Protein AF-A0A830H0S5-F1 (afdb_monomer)

pLDDT: mean 90.11, std 9.15, range [56.78, 97.88]

Secondary structure (DSSP, 8-state):
-EE--HHHHHHHHHHH-TTPPPSEEEEEEETTTEEEEEEEEEETTEEEEEEEESS-EEEEEESSHHHHHHHHHHHHHHH-

Solvent-accessible surface area (backbone atoms only — not comparable to full-atom values): 4510 Å² total; per-residue (Å²): 106,81,41,57,51,66,72,58,45,50,58,50,46,66,69,64,37,92,85,58,76,56,83,47,73,45,66,50,80,49,97,85,77,38,51,26,39,19,35,31,39,73,59,91,87,33,29,37,28,44,33,37,48,91,88,50,53,33,33,31,64,24,82,40,70,67,55,33,51,52,52,30,53,51,52,40,57,72,71,99

Foldseek 3Di:
DKFFPPVVLVVVCVQQDVPDAAPDKDWDDDPVQQTKIWGWGDRPQWIKIWIDTPPTIMIDIGNDPVVSVVVRVVRSVVRD

Mean predicted aligned error: 3.94 Å

Radius of gyration: 11.94 Å; Cα contacts (8 Å, |Δi|>4): 146; chains: 1; bounding box: 31×22×27 Å

Nearest PDB structures (foldseek):
  2flj-assembly1_A  TM=6.512E-01  e=9.096E-01  Locusta migratoria
  1ftp-assembly1_B  TM=6.512E-01  e=8.582E-01  Schistocerca gregaria
  6y2p-assembly1_B  TM=2.965E-01  e=1.626E+00  Escherichia coli K-12
  6y2s-assembly1_B  TM=2.951E-01  e=3.265E+00  Escherichia coli K-12
  6y2p-assembly1_A  TM=2.873E-01  e=9.846E+00  Escherichia coli K-12

Sequence (80 aa):
MVRCELEYVNAVRSKIGFDVPPIEEEGTMDEENCFAYAGIYLLGDIYVVYMKDEERVCIEEASTIDEAREVAKRFVKSIC

Organism: NCBI:txid62609

Structure (mmCIF, N/CA/C/O backbone):
data_AF-A0A830H0S5-F1
#
_entry.id   AF-A0A830H0S5-F1
#
loop_
_atom_site.group_PDB
_atom_site.id
_atom_site.type_symbol
_atom_site.label_atom_id
_atom_site.label_alt_id
_atom_site.label_comp_id
_atom_site.label_asym_id
_atom_site.label_entity_id
_atom_site.label_seq_id
_atom_site.pdbx_PDB_ins_code
_atom_site.Cartn_x
_atom_site.Cartn_y
_atom_site.Cartn_z
_atom_site.occupancy
_atom_site.B_iso_or_equiv
_atom_site.auth_seq_id
_atom_site.auth_comp_id
_atom_site.auth_asym_id
_atom_site.auth_atom_id
_atom_site.pdbx_PDB_model_num
ATOM 1 N N . MET A 1 1 ? 1.152 -9.907 6.207 1.00 83.31 1 MET A N 1
ATOM 2 C CA . MET A 1 1 ? 1.436 -11.012 5.257 1.00 83.31 1 MET A CA 1
ATOM 3 C C . MET A 1 1 ? 1.218 -10.466 3.862 1.00 83.31 1 MET A C 1
ATOM 5 O O . MET A 1 1 ? 0.111 -10.027 3.570 1.00 83.31 1 MET A O 1
ATOM 9 N N . VAL A 1 2 ? 2.260 -10.481 3.031 1.00 91.88 2 VAL A N 1
ATOM 10 C CA . VAL A 1 2 ? 2.199 -9.987 1.649 1.00 91.88 2 VAL A CA 1
ATOM 11 C C . VAL A 1 2 ? 1.460 -10.985 0.762 1.00 91.88 2 VAL A C 1
ATOM 13 O O . VAL A 1 2 ? 1.741 -12.183 0.805 1.00 91.88 2 VAL A O 1
ATOM 16 N N . ARG A 1 3 ? 0.539 -10.483 -0.061 1.00 95.81 3 ARG A N 1
ATOM 17 C CA . ARG A 1 3 ? -0.256 -11.259 -1.015 1.00 95.81 3 ARG A CA 1
ATOM 18 C C . ARG A 1 3 ? -0.224 -10.617 -2.392 1.00 95.81 3 ARG A C 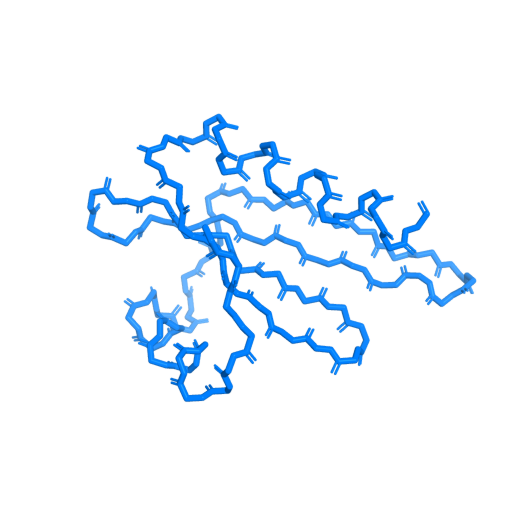1
ATOM 20 O O . ARG A 1 3 ? -0.613 -9.464 -2.541 1.00 95.81 3 ARG A O 1
ATOM 27 N N . CYS A 1 4 ? 0.215 -11.367 -3.395 1.00 95.88 4 CYS A N 1
ATOM 28 C CA . CYS A 1 4 ? 0.374 -10.878 -4.770 1.00 95.88 4 CYS A CA 1
ATOM 29 C C . CYS A 1 4 ? -0.556 -11.587 -5.764 1.00 95.88 4 CYS A C 1
ATOM 31 O O . CYS A 1 4 ? -0.413 -11.422 -6.973 1.00 95.88 4 CYS A O 1
ATOM 33 N N . GLU A 1 5 ? -1.491 -12.418 -5.287 1.00 95.81 5 GLU A N 1
ATOM 34 C CA . GLU A 1 5 ? -2.414 -13.106 -6.185 1.00 95.81 5 GLU A CA 1
ATOM 35 C C . GLU A 1 5 ? -3.358 -12.096 -6.846 1.00 95.81 5 GLU A C 1
ATOM 37 O O . GLU A 1 5 ? -4.032 -11.322 -6.163 1.00 95.81 5 GLU A O 1
ATOM 42 N N . LEU A 1 6 ? -3.443 -12.125 -8.178 1.00 90.69 6 LEU A N 1
ATOM 43 C CA . LEU A 1 6 ? -4.200 -11.142 -8.957 1.00 90.69 6 LEU A CA 1
ATOM 44 C C . LEU A 1 6 ? -5.672 -11.041 -8.518 1.00 90.69 6 LEU A C 1
ATOM 46 O O . LEU A 1 6 ? -6.208 -9.940 -8.405 1.00 90.69 6 LEU A O 1
ATOM 50 N N . GLU A 1 7 ? -6.317 -12.177 -8.235 1.00 94.19 7 GLU A N 1
ATOM 51 C CA . GLU A 1 7 ? -7.700 -12.219 -7.741 1.00 94.19 7 GLU A CA 1
ATOM 52 C C . GLU A 1 7 ? -7.853 -11.481 -6.407 1.00 94.19 7 GLU A C 1
ATOM 54 O O . GLU A 1 7 ? -8.797 -10.711 -6.225 1.00 94.19 7 GLU A O 1
ATOM 59 N N . TYR A 1 8 ? -6.896 -11.665 -5.494 1.00 93.88 8 TYR A N 1
ATOM 60 C CA . TYR A 1 8 ? -6.903 -11.006 -4.194 1.00 93.88 8 TYR A CA 1
ATOM 61 C C . TYR A 1 8 ? -6.668 -9.502 -4.323 1.00 93.88 8 TYR A C 1
ATOM 63 O O . TYR A 1 8 ? -7.442 -8.703 -3.795 1.00 93.88 8 TYR A O 1
ATOM 71 N N . VAL A 1 9 ? -5.637 -9.114 -5.076 1.00 93.31 9 VAL A N 1
ATOM 72 C CA . VAL A 1 9 ? -5.298 -7.708 -5.322 1.00 93.31 9 VAL A CA 1
ATOM 73 C C . VAL A 1 9 ? -6.489 -6.968 -5.927 1.00 93.31 9 VAL A C 1
ATOM 75 O O . VAL A 1 9 ? -6.858 -5.895 -5.449 1.00 93.31 9 VAL A O 1
ATOM 78 N N . ASN A 1 10 ? -7.141 -7.555 -6.933 1.00 92.56 10 ASN A N 1
ATOM 79 C CA . ASN A 1 10 ? -8.307 -6.952 -7.573 1.00 92.56 10 ASN A CA 1
ATOM 80 C C . ASN A 1 10 ? -9.502 -6.840 -6.619 1.00 92.56 10 ASN A C 1
ATOM 82 O O . ASN A 1 10 ? -10.158 -5.799 -6.599 1.00 92.56 10 ASN A O 1
ATOM 86 N N . ALA A 1 11 ? -9.755 -7.864 -5.797 1.00 93.12 11 ALA A N 1
ATOM 87 C CA . ALA A 1 11 ? -10.835 -7.844 -4.812 1.00 93.12 11 ALA A CA 1
ATOM 88 C C . ALA A 1 11 ? -10.638 -6.770 -3.732 1.00 93.12 11 ALA A C 1
ATOM 90 O O . ALA A 1 11 ? -11.610 -6.204 -3.233 1.00 93.12 11 ALA A O 1
ATOM 91 N N . VAL A 1 12 ? -9.395 -6.481 -3.345 1.00 92.62 12 VAL A N 1
ATOM 92 C CA . VAL A 1 12 ? -9.103 -5.410 -2.386 1.00 92.62 12 VAL A CA 1
ATOM 93 C C . VAL A 1 12 ? -9.158 -4.041 -3.068 1.00 92.62 12 VAL A C 1
ATOM 95 O O . VAL A 1 12 ? -9.820 -3.143 -2.550 1.00 92.62 12 VAL A O 1
ATOM 98 N N . ARG A 1 13 ? -8.572 -3.882 -4.264 1.00 88.38 13 ARG A N 1
ATOM 99 C CA . ARG A 1 13 ? -8.665 -2.632 -5.047 1.00 88.38 13 ARG A CA 1
ATOM 100 C C . ARG A 1 13 ? -10.110 -2.211 -5.304 1.00 88.38 13 ARG A C 1
ATOM 102 O O . ARG A 1 13 ? -10.425 -1.031 -5.185 1.00 88.38 13 ARG A O 1
ATOM 109 N N . SER A 1 14 ? -11.004 -3.157 -5.605 1.00 91.12 14 SER A N 1
ATOM 110 C CA . SER A 1 14 ? -12.423 -2.848 -5.814 1.00 91.12 14 SER A CA 1
ATOM 111 C C . SER A 1 14 ? -13.124 -2.353 -4.547 1.00 91.12 14 SER A C 1
ATOM 113 O O . SER A 1 14 ? -14.114 -1.639 -4.652 1.00 91.12 14 SER A O 1
ATOM 115 N N . LYS A 1 15 ? -12.636 -2.736 -3.359 1.00 92.25 15 LYS A N 1
ATOM 116 C CA . LYS A 1 15 ? -13.179 -2.276 -2.073 1.00 92.25 15 LYS A CA 1
ATOM 117 C C . LYS A 1 15 ? -12.637 -0.909 -1.664 1.00 92.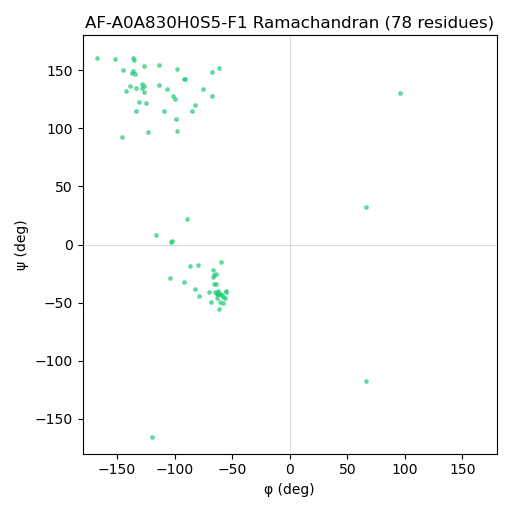25 15 LYS A C 1
ATOM 119 O O . LYS A 1 15 ? -13.392 -0.119 -1.115 1.00 92.25 15 LYS A O 1
ATOM 124 N N . ILE A 1 16 ? -11.353 -0.651 -1.925 1.00 87.44 16 ILE A N 1
ATOM 125 C CA . ILE A 1 16 ? -10.726 0.660 -1.693 1.00 87.44 16 ILE A CA 1
ATOM 126 C C . ILE A 1 16 ? -11.396 1.727 -2.572 1.00 87.44 16 ILE A C 1
ATOM 128 O O . ILE A 1 16 ? -11.671 2.824 -2.101 1.00 87.44 16 ILE A O 1
ATOM 132 N N . GLY A 1 17 ? -11.712 1.377 -3.823 1.00 80.88 17 GLY A N 1
ATOM 133 C CA . GLY A 1 17 ? -12.290 2.284 -4.814 1.00 80.88 17 GLY A CA 1
ATOM 134 C C . GLY A 1 17 ? -11.213 2.881 -5.722 1.00 80.88 17 GLY A C 1
ATOM 135 O O . GLY A 1 17 ? -10.197 3.381 -5.252 1.00 80.88 17 GLY A O 1
ATOM 136 N N . PHE A 1 18 ? -11.427 2.812 -7.040 1.00 64.44 18 PHE A N 1
ATOM 137 C CA . PHE A 1 18 ? -10.426 3.179 -8.057 1.00 64.44 18 PHE A CA 1
ATOM 138 C C . PHE A 1 18 ? -10.027 4.660 -8.050 1.00 64.44 18 PHE A C 1
ATOM 140 O O . PHE A 1 18 ? -8.919 4.978 -8.472 1.00 64.44 18 PHE A O 1
ATOM 147 N N . ASP A 1 19 ? -10.907 5.532 -7.560 1.00 78.50 19 ASP A N 1
ATOM 148 C CA . ASP A 1 19 ? -10.716 6.987 -7.559 1.00 78.50 19 ASP A CA 1
ATOM 149 C C . ASP A 1 19 ? -10.291 7.534 -6.190 1.00 78.50 19 ASP A C 1
ATOM 151 O O . ASP A 1 19 ? -10.171 8.747 -6.011 1.00 78.50 19 ASP A O 1
ATOM 155 N N . VAL A 1 20 ? -10.094 6.658 -5.200 1.00 84.31 20 VAL A N 1
ATOM 156 C CA . VAL A 1 20 ? -9.686 7.079 -3.862 1.00 84.31 20 VAL A CA 1
ATOM 157 C C . VAL A 1 20 ? -8.171 7.286 -3.863 1.00 84.31 20 VAL A C 1
ATOM 159 O O . VAL A 1 20 ? -7.435 6.337 -4.145 1.00 84.31 20 VAL A O 1
ATOM 162 N N . PRO A 1 21 ? -7.673 8.499 -3.564 1.00 89.75 21 PRO A N 1
ATOM 163 C CA . PRO A 1 21 ? -6.244 8.708 -3.389 1.00 89.75 21 PRO A CA 1
ATOM 164 C C . PRO A 1 21 ? -5.756 7.975 -2.129 1.00 89.75 21 PRO A C 1
ATOM 166 O O . PRO A 1 21 ? -6.515 7.850 -1.160 1.00 89.75 21 PRO A O 1
ATOM 169 N N . PRO A 1 22 ? -4.506 7.486 -2.114 1.00 93.81 22 PRO A N 1
ATOM 170 C CA . PRO A 1 22 ? -3.924 6.925 -0.904 1.00 93.81 22 PRO A CA 1
ATOM 171 C C . PRO A 1 22 ? -3.845 7.991 0.195 1.00 93.81 22 PRO A C 1
ATOM 173 O O . PRO A 1 22 ? -3.719 9.186 -0.071 1.00 93.81 22 PRO A O 1
ATOM 176 N N . ILE A 1 23 ? -3.906 7.540 1.445 1.00 95.12 23 ILE A N 1
ATOM 177 C CA . ILE A 1 23 ? -3.683 8.377 2.630 1.00 95.12 23 ILE A CA 1
ATOM 178 C C . ILE A 1 23 ? -2.252 8.908 2.607 1.00 95.12 23 ILE A C 1
ATOM 180 O O . ILE A 1 23 ? -2.018 10.091 2.837 1.00 95.12 23 ILE A O 1
ATOM 184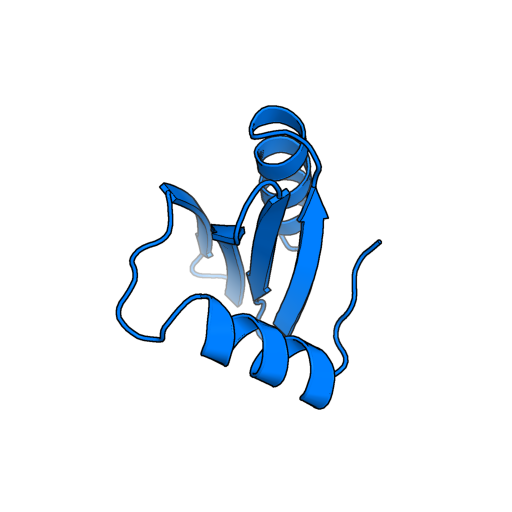 N N . GLU A 1 24 ? -1.314 8.010 2.315 1.00 95.12 24 GLU A N 1
ATOM 185 C CA . GLU A 1 24 ? 0.110 8.274 2.167 1.00 95.12 24 GLU A CA 1
ATOM 186 C C . GLU A 1 24 ? 0.672 7.367 1.080 1.00 95.12 24 GLU A C 1
ATOM 188 O O . GLU A 1 24 ? 0.195 6.248 0.886 1.00 95.12 24 GLU A O 1
ATOM 193 N N . GLU A 1 25 ? 1.705 7.835 0.396 1.00 93.50 25 GLU A N 1
ATOM 194 C CA . GLU A 1 25 ? 2.414 7.050 -0.601 1.00 93.50 25 GLU A CA 1
ATOM 195 C C . GLU A 1 25 ? 3.924 7.224 -0.465 1.00 93.50 25 GLU A C 1
ATOM 197 O O . GLU A 1 25 ? 4.419 8.276 -0.068 1.00 93.50 25 GLU A O 1
ATOM 202 N N . GLU A 1 26 ? 4.641 6.159 -0.792 1.00 90.69 26 GLU A N 1
ATOM 203 C CA . GLU A 1 26 ? 6.091 6.109 -0.905 1.00 90.69 26 GLU A CA 1
ATOM 204 C C . GLU A 1 26 ? 6.410 5.541 -2.283 1.00 90.69 26 GLU A C 1
ATOM 206 O O . GLU A 1 26 ? 5.796 4.568 -2.727 1.00 90.69 26 GLU A O 1
ATOM 211 N N . GLY A 1 27 ? 7.374 6.122 -2.980 1.00 87.69 27 GLY A N 1
ATOM 212 C CA . GLY A 1 27 ? 7.747 5.618 -4.287 1.00 87.69 27 GLY A CA 1
ATOM 213 C C . GLY A 1 27 ? 9.043 6.208 -4.792 1.00 87.69 27 GLY A C 1
ATOM 214 O O . GLY A 1 27 ? 9.495 7.253 -4.329 1.00 87.69 27 GLY A O 1
ATOM 215 N N . THR A 1 28 ? 9.630 5.513 -5.752 1.00 83.12 28 THR A N 1
ATOM 216 C CA . THR A 1 28 ? 10.810 5.967 -6.476 1.00 83.12 28 THR A CA 1
ATOM 217 C C . THR A 1 28 ? 10.642 5.707 -7.966 1.00 83.12 28 THR A C 1
ATOM 219 O O . THR A 1 28 ? 9.940 4.780 -8.386 1.00 83.12 28 THR A O 1
ATOM 222 N N . MET A 1 29 ? 11.256 6.582 -8.751 1.00 73.62 29 MET A N 1
ATOM 223 C CA . MET A 1 29 ? 11.348 6.492 -10.198 1.00 73.62 29 MET A CA 1
ATOM 224 C C . MET A 1 29 ? 12.703 7.074 -10.590 1.00 73.62 29 MET A C 1
ATOM 226 O O . MET A 1 29 ? 12.828 8.286 -10.760 1.00 73.62 29 MET A O 1
ATOM 230 N N . ASP A 1 30 ? 13.709 6.209 -10.689 1.00 67.94 30 ASP A N 1
ATOM 231 C CA . ASP A 1 30 ? 15.052 6.597 -11.123 1.00 67.94 30 ASP A CA 1
ATOM 232 C C . ASP A 1 30 ? 15.275 6.288 -12.610 1.00 67.94 30 ASP A C 1
ATOM 234 O O . ASP A 1 30 ? 14.707 5.342 -13.163 1.00 67.94 30 ASP A O 1
ATOM 238 N N . GLU A 1 31 ? 16.143 7.078 -13.254 1.00 56.78 31 GLU A N 1
ATOM 239 C CA . GLU A 1 31 ? 16.514 6.944 -14.675 1.00 56.78 31 GLU A CA 1
ATOM 240 C C . GLU A 1 31 ? 17.143 5.573 -15.016 1.00 56.78 31 GLU A C 1
ATOM 242 O O . GLU A 1 31 ? 17.192 5.196 -16.186 1.00 56.78 31 GLU A O 1
ATOM 247 N N . GLU A 1 32 ? 17.571 4.797 -14.011 1.00 60.00 32 GLU A N 1
ATOM 248 C CA . GLU A 1 32 ? 18.151 3.450 -14.151 1.00 60.00 32 GLU A CA 1
ATOM 249 C C . GLU A 1 32 ? 17.116 2.294 -14.122 1.00 60.00 32 GLU A C 1
ATOM 251 O O . GLU A 1 32 ? 17.488 1.150 -13.875 1.00 60.00 32 GLU A O 1
ATOM 256 N N . ASN A 1 33 ? 15.833 2.554 -14.419 1.00 61.53 33 ASN A N 1
ATOM 257 C CA . ASN A 1 33 ? 14.718 1.577 -14.407 1.00 61.53 33 ASN A CA 1
ATOM 258 C C . ASN A 1 33 ? 14.354 1.015 -13.020 1.00 61.53 33 ASN A C 1
ATOM 260 O O . ASN A 1 33 ? 13.906 -0.124 -12.906 1.00 61.53 33 ASN A O 1
ATOM 264 N N . CYS A 1 34 ? 14.501 1.799 -11.951 1.00 76.56 34 CYS A N 1
ATOM 265 C CA . CYS A 1 34 ? 13.994 1.385 -10.646 1.00 76.56 34 CYS A CA 1
ATOM 266 C C . CYS A 1 34 ? 12.628 2.018 -10.368 1.00 76.56 34 CYS A C 1
ATOM 268 O O . CYS A 1 34 ? 12.539 3.179 -9.966 1.00 76.56 34 CYS A O 1
ATOM 270 N N . PHE A 1 35 ? 11.556 1.260 -10.623 1.00 87.75 35 PHE A N 1
ATOM 271 C CA . PHE A 1 35 ? 10.185 1.672 -10.326 1.00 87.75 35 PHE A CA 1
ATOM 272 C C . PHE A 1 35 ? 9.618 0.858 -9.164 1.00 87.75 35 PHE A C 1
ATOM 274 O O . PHE A 1 35 ? 9.373 -0.344 -9.281 1.00 87.75 35 PHE A O 1
ATOM 281 N N . ALA A 1 36 ? 9.339 1.543 -8.057 1.00 92.44 36 ALA A N 1
ATOM 282 C CA . ALA A 1 36 ? 8.586 0.987 -6.944 1.00 92.44 36 ALA A CA 1
ATOM 283 C C . ALA A 1 36 ? 7.601 2.023 -6.412 1.00 92.44 36 ALA A C 1
ATOM 285 O O . ALA A 1 36 ? 7.942 3.188 -6.219 1.00 92.44 36 ALA A O 1
ATOM 286 N N . TYR A 1 37 ? 6.380 1.580 -6.14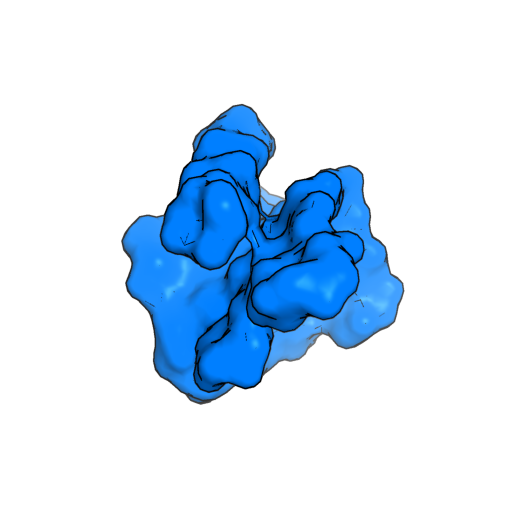8 1.00 94.25 37 TYR A N 1
ATOM 287 C CA . TYR A 1 37 ? 5.298 2.382 -5.600 1.00 94.25 37 TYR A CA 1
ATOM 288 C C . TYR A 1 37 ? 4.609 1.627 -4.468 1.00 94.25 37 TYR A C 1
ATOM 290 O O . TYR A 1 37 ? 4.271 0.454 -4.622 1.00 94.25 37 TYR A O 1
ATOM 298 N N . ALA A 1 38 ? 4.347 2.302 -3.358 1.00 95.44 38 ALA A N 1
ATOM 299 C CA . ALA A 1 38 ? 3.554 1.801 -2.251 1.00 95.44 38 ALA A CA 1
ATOM 300 C C . ALA A 1 38 ? 2.548 2.867 -1.797 1.00 95.44 38 ALA A C 1
ATOM 302 O O . ALA A 1 38 ? 2.939 3.905 -1.277 1.00 95.44 38 ALA A O 1
ATOM 303 N N . GLY A 1 39 ? 1.253 2.598 -1.963 1.00 95.88 39 GLY A N 1
ATOM 304 C CA . GLY A 1 39 ? 0.157 3.448 -1.494 1.00 95.88 39 GLY A CA 1
ATOM 305 C C . GLY A 1 39 ? -0.539 2.842 -0.277 1.00 95.88 39 GLY A C 1
ATOM 306 O O . GLY A 1 39 ? -0.854 1.651 -0.269 1.00 95.88 39 GLY A O 1
ATOM 307 N N . ILE A 1 40 ? -0.796 3.649 0.747 1.00 97.12 40 ILE A N 1
ATOM 308 C CA . ILE A 1 40 ? -1.465 3.247 1.988 1.00 97.12 40 ILE A CA 1
ATOM 309 C C . ILE A 1 40 ? -2.927 3.690 1.942 1.00 97.12 40 ILE A C 1
ATOM 311 O O . ILE A 1 40 ? -3.230 4.862 1.737 1.00 97.12 40 ILE A O 1
ATOM 315 N N . TYR A 1 41 ? -3.840 2.760 2.197 1.00 96.06 41 TYR A N 1
ATOM 316 C CA . TYR A 1 41 ? -5.284 2.979 2.200 1.00 96.06 41 TYR A CA 1
ATOM 317 C C . TYR A 1 41 ? -5.895 2.495 3.512 1.00 96.06 41 TYR A C 1
ATOM 319 O O . TYR A 1 41 ? -5.366 1.583 4.142 1.00 96.06 41 TYR A O 1
ATOM 327 N N . LEU A 1 42 ? -7.027 3.073 3.911 1.00 94.00 42 LEU A N 1
ATOM 328 C CA . LEU A 1 42 ? -7.835 2.565 5.020 1.00 94.00 42 LEU A CA 1
ATOM 329 C C . LEU A 1 42 ? -9.008 1.768 4.449 1.00 94.00 42 LEU A C 1
ATOM 331 O O . LEU A 1 42 ? -9.773 2.281 3.632 1.00 94.00 42 LEU A O 1
ATOM 335 N N . LEU A 1 43 ? -9.153 0.519 4.883 1.00 92.38 43 LEU A N 1
ATOM 336 C CA . LEU A 1 43 ? -10.252 -0.357 4.500 1.00 92.38 43 LEU A CA 1
ATOM 337 C C . LEU A 1 43 ? -10.984 -0.827 5.758 1.00 92.38 43 LEU A C 1
ATOM 339 O O . LEU A 1 43 ? -10.581 -1.788 6.410 1.00 92.38 43 LEU A O 1
ATOM 343 N N . GLY A 1 44 ? -12.078 -0.144 6.097 1.00 91.12 44 GLY A N 1
ATOM 344 C CA . GLY A 1 44 ? -12.734 -0.345 7.388 1.00 91.12 44 GLY A CA 1
ATOM 345 C C . GLY A 1 44 ? -11.816 0.120 8.519 1.00 91.12 44 GLY A C 1
ATOM 346 O O . GLY A 1 44 ? -11.459 1.293 8.556 1.00 91.12 44 GLY A O 1
ATOM 347 N N . ASP A 1 45 ? -11.413 -0.804 9.392 1.00 92.69 45 ASP A N 1
ATOM 348 C CA . 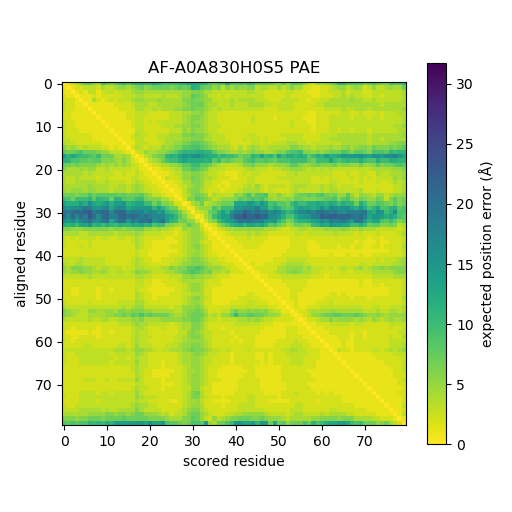ASP A 1 45 ? -10.561 -0.527 10.560 1.00 92.69 45 ASP A CA 1
ATOM 349 C C . ASP A 1 45 ? -9.090 -0.944 10.365 1.00 92.69 45 ASP A C 1
ATOM 351 O O . ASP A 1 45 ? -8.290 -0.828 11.291 1.00 92.69 45 ASP A O 1
ATOM 355 N N . ILE A 1 46 ? -8.724 -1.453 9.181 1.00 95.12 46 ILE A N 1
ATOM 356 C CA . ILE A 1 46 ? -7.353 -1.882 8.868 1.00 95.12 46 ILE A CA 1
ATOM 357 C C . ILE A 1 46 ? -6.718 -1.005 7.795 1.00 95.12 46 ILE A C 1
ATOM 359 O O . I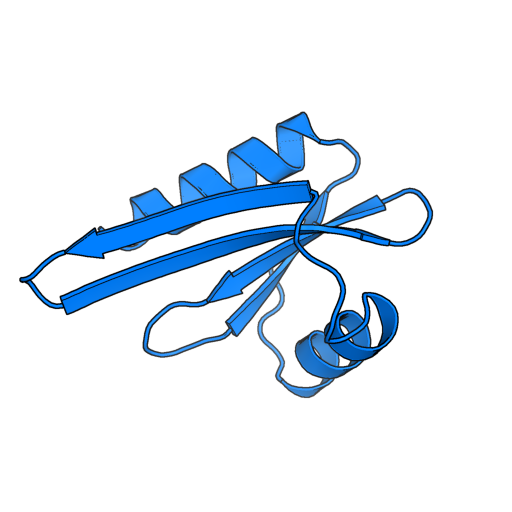LE A 1 46 ? -7.398 -0.445 6.931 1.00 95.12 46 ILE A O 1
ATOM 363 N N . TYR A 1 47 ? -5.391 -0.948 7.813 1.00 96.38 47 TYR A N 1
ATOM 364 C CA . TYR A 1 47 ? -4.607 -0.328 6.758 1.00 96.38 47 TYR A CA 1
ATOM 365 C C . TYR A 1 47 ? -4.213 -1.367 5.716 1.00 96.38 47 TYR A C 1
ATOM 367 O O . TYR A 1 47 ? -3.900 -2.515 6.027 1.00 96.38 47 TYR A O 1
ATOM 375 N N . VAL A 1 48 ? -4.215 -0.946 4.461 1.00 96.31 48 VAL A N 1
ATOM 376 C CA . VAL A 1 48 ? -3.849 -1.765 3.314 1.00 96.31 48 VAL A CA 1
ATOM 377 C C . VAL A 1 48 ? -2.750 -1.043 2.557 1.00 96.31 48 VAL A C 1
ATOM 379 O O . VAL A 1 48 ? -2.941 0.083 2.105 1.00 96.31 48 VAL A O 1
ATOM 382 N N . VAL A 1 49 ? -1.609 -1.702 2.397 1.00 97.31 49 VAL A N 1
ATOM 383 C CA . VAL A 1 49 ? -0.484 -1.212 1.607 1.00 97.31 49 VAL A CA 1
ATOM 384 C C . VAL A 1 49 ? -0.539 -1.871 0.241 1.00 97.31 49 VAL A C 1
ATOM 386 O O . VAL A 1 49 ? -0.281 -3.065 0.100 1.00 97.31 49 VAL A O 1
ATOM 389 N N . TYR A 1 50 ? -0.906 -1.090 -0.764 1.00 96.12 50 TYR A N 1
ATOM 390 C CA . TYR A 1 50 ? -0.864 -1.468 -2.167 1.00 96.12 50 TYR A CA 1
ATOM 391 C C . TYR A 1 50 ? 0.535 -1.211 -2.716 1.00 96.12 50 TYR A C 1
ATOM 393 O O . TYR A 1 50 ? 0.961 -0.066 -2.802 1.00 96.12 50 TYR A O 1
ATOM 401 N N . MET A 1 51 ? 1.236 -2.266 -3.103 1.00 95.56 51 MET A N 1
ATOM 402 C CA . MET A 1 51 ? 2.613 -2.223 -3.583 1.00 95.56 51 MET A CA 1
ATOM 403 C C . MET A 1 51 ? 2.662 -2.616 -5.054 1.00 95.56 51 MET A C 1
ATOM 405 O O . MET A 1 51 ? 2.004 -3.571 -5.468 1.00 95.56 51 MET A O 1
ATOM 409 N N . LYS A 1 52 ? 3.446 -1.899 -5.849 1.00 93.44 52 LYS A N 1
ATOM 410 C CA . LYS A 1 52 ? 3.627 -2.153 -7.275 1.00 93.44 52 LYS A CA 1
ATOM 411 C C . LYS A 1 52 ? 5.077 -1.893 -7.670 1.00 93.44 52 LYS A C 1
ATOM 413 O O . LYS A 1 52 ? 5.607 -0.833 -7.357 1.00 93.44 52 LYS A O 1
ATOM 418 N N . ASP A 1 53 ? 5.668 -2.833 -8.393 1.00 91.69 53 ASP A N 1
ATOM 419 C CA . ASP A 1 53 ? 6.927 -2.663 -9.124 1.00 91.69 53 ASP A CA 1
ATOM 420 C C . ASP A 1 53 ? 6.684 -2.902 -10.634 1.00 91.69 53 ASP A C 1
ATOM 422 O O . ASP A 1 53 ? 5.535 -2.864 -11.099 1.00 91.69 53 ASP A O 1
ATOM 426 N N . GLU A 1 54 ? 7.746 -3.080 -11.421 1.00 86.94 54 GLU A N 1
ATOM 427 C CA . GLU A 1 54 ? 7.648 -3.354 -12.863 1.00 86.94 54 GLU A CA 1
ATOM 428 C C . GLU A 1 54 ? 7.024 -4.720 -13.195 1.00 86.94 54 GLU A C 1
ATOM 430 O O . GLU A 1 54 ? 6.399 -4.879 -14.245 1.00 86.94 54 GLU A O 1
ATOM 435 N N . GLU A 1 55 ? 7.162 -5.705 -12.308 1.00 86.62 55 GLU A N 1
ATOM 436 C CA . GLU A 1 55 ? 6.816 -7.104 -12.568 1.00 86.62 55 GLU A CA 1
ATOM 437 C C . GLU A 1 55 ? 5.501 -7.525 -11.898 1.00 86.62 55 GLU A C 1
ATOM 439 O O . GLU A 1 55 ? 4.811 -8.432 -12.372 1.00 86.62 55 GLU A O 1
ATOM 444 N N . ARG A 1 56 ? 5.147 -6.903 -10.770 1.00 90.31 56 ARG A N 1
ATOM 445 C CA . ARG A 1 56 ? 4.114 -7.411 -9.863 1.00 90.31 56 ARG A CA 1
ATOM 446 C C . ARG A 1 56 ? 3.404 -6.318 -9.079 1.00 90.31 56 ARG A C 1
ATOM 448 O O . ARG A 1 56 ? 3.868 -5.198 -8.880 1.00 90.31 56 ARG A O 1
ATOM 455 N N . VAL A 1 57 ? 2.222 -6.704 -8.609 1.00 94.00 57 VAL A N 1
ATOM 456 C CA . VAL A 1 57 ? 1.383 -5.923 -7.707 1.00 94.00 57 VAL A CA 1
ATOM 457 C C . VAL A 1 57 ? 1.045 -6.798 -6.513 1.00 94.00 57 VAL A C 1
ATOM 459 O O . VAL A 1 57 ? 0.616 -7.940 -6.678 1.00 94.00 57 VAL A O 1
ATOM 462 N N . CYS A 1 58 ? 1.227 -6.264 -5.315 1.00 95.94 58 CYS A N 1
ATOM 463 C CA . CYS A 1 58 ? 1.011 -6.970 -4.067 1.00 95.94 58 CYS A CA 1
ATOM 464 C C . CYS A 1 58 ? 0.246 -6.094 -3.080 1.00 95.94 58 CYS A C 1
ATOM 466 O O . CYS A 1 58 ? 0.229 -4.871 -3.179 1.00 95.94 58 CYS A O 1
ATOM 468 N N . ILE A 1 59 ? -0.379 -6.736 -2.104 1.00 96.31 59 ILE A N 1
ATOM 469 C CA . ILE A 1 59 ? -1.055 -6.083 -0.997 1.00 96.31 59 ILE A CA 1
ATOM 470 C C . ILE A 1 59 ? -0.558 -6.674 0.312 1.00 96.31 59 ILE A C 1
ATOM 472 O O . ILE A 1 59 ? -0.419 -7.890 0.445 1.00 96.31 59 ILE A O 1
ATOM 476 N N . GLU A 1 60 ? -0.323 -5.816 1.293 1.00 96.81 60 GLU A N 1
ATOM 477 C CA . GLU A 1 60 ? -0.104 -6.222 2.674 1.00 96.81 60 GLU A CA 1
ATOM 478 C C . GLU A 1 60 ? -1.037 -5.444 3.602 1.00 96.81 60 GLU A C 1
ATOM 480 O O . GLU A 1 60 ? -1.223 -4.241 3.456 1.00 96.81 60 GLU A O 1
ATOM 485 N N . GLU A 1 61 ? -1.656 -6.154 4.540 1.00 96.00 61 GLU A N 1
ATOM 486 C CA . GLU A 1 61 ? -2.515 -5.567 5.565 1.00 96.00 61 GLU A CA 1
ATOM 487 C C . GLU A 1 61 ? -1.693 -5.222 6.808 1.00 96.00 61 GLU A C 1
ATOM 489 O O . GLU A 1 61 ? -0.796 -5.976 7.199 1.00 96.00 61 GLU A O 1
ATOM 494 N N . ALA A 1 62 ? -2.033 -4.102 7.435 1.00 96.38 62 ALA A N 1
ATOM 495 C CA . ALA A 1 62 ? -1.412 -3.586 8.644 1.00 96.38 62 ALA A CA 1
ATOM 496 C C . ALA A 1 62 ? -2.492 -3.128 9.634 1.00 96.38 62 ALA A C 1
ATOM 498 O O . ALA A 1 62 ? -3.553 -2.636 9.240 1.00 96.38 62 ALA A O 1
ATOM 499 N N . SER A 1 63 ? -2.226 -3.284 10.931 1.00 95.25 63 SER A N 1
ATOM 500 C CA . SER A 1 63 ? -3.195 -2.923 11.977 1.00 95.25 63 SER A CA 1
ATOM 501 C C . SER A 1 63 ? -3.088 -1.451 12.375 1.00 95.25 63 SER A C 1
ATOM 503 O O . SER A 1 63 ? -4.011 -0.900 12.968 1.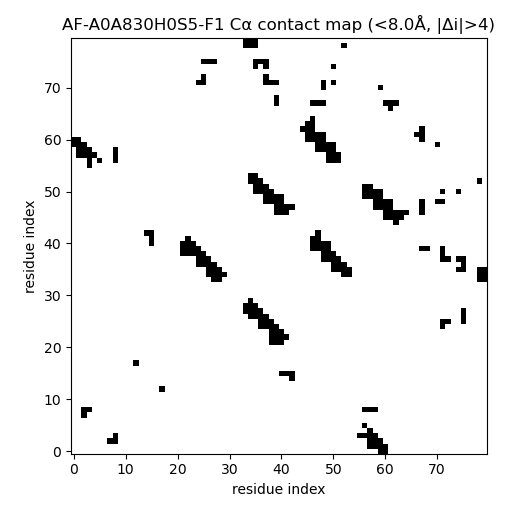00 95.25 63 SER A O 1
ATOM 505 N N . THR A 1 64 ? -1.966 -0.802 12.054 1.00 96.75 64 THR A N 1
ATOM 506 C CA . THR A 1 64 ? -1.718 0.615 12.345 1.00 96.75 64 THR A CA 1
ATOM 507 C C . THR A 1 64 ? -1.100 1.335 11.149 1.00 96.75 64 THR A C 1
ATOM 509 O O . THR A 1 64 ? -0.512 0.713 10.262 1.00 96.75 64 THR A O 1
ATOM 512 N N .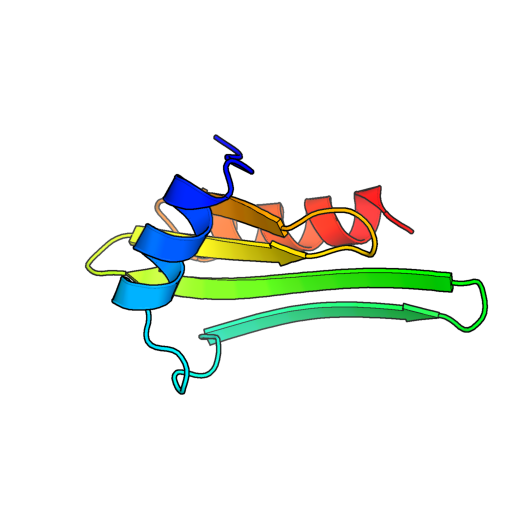 ILE A 1 65 ? -1.202 2.667 11.141 1.00 96.81 65 ILE A N 1
ATOM 513 C CA . ILE A 1 65 ? -0.590 3.491 10.092 1.00 96.81 65 ILE A CA 1
ATOM 514 C C . ILE A 1 65 ? 0.941 3.417 10.120 1.00 96.81 65 ILE A C 1
ATOM 516 O O . ILE A 1 65 ? 1.573 3.442 9.069 1.00 96.81 65 ILE A O 1
ATOM 520 N N . ASP A 1 66 ? 1.547 3.286 11.300 1.00 97.62 66 ASP A N 1
ATOM 521 C CA . ASP A 1 66 ? 3.003 3.210 11.425 1.00 97.62 66 ASP A CA 1
ATOM 522 C C . ASP A 1 66 ? 3.543 1.886 10.872 1.00 97.62 66 ASP A C 1
ATOM 524 O O . ASP A 1 66 ? 4.503 1.901 10.104 1.00 97.62 66 ASP A O 1
ATOM 528 N N . GLU A 1 67 ? 2.863 0.763 11.131 1.00 97.31 67 GLU A N 1
ATOM 529 C CA . GLU A 1 67 ? 3.167 -0.518 10.476 1.00 97.31 67 GLU A CA 1
ATOM 530 C C . GLU A 1 67 ? 3.032 -0.418 8.950 1.00 97.31 67 GLU A C 1
ATOM 532 O O . GLU A 1 67 ? 3.897 -0.891 8.212 1.00 97.31 67 GLU A O 1
ATOM 537 N N . ALA A 1 68 ? 1.970 0.230 8.459 1.00 97.31 68 ALA A N 1
ATOM 538 C CA . ALA A 1 68 ? 1.754 0.421 7.027 1.00 97.31 68 ALA A CA 1
ATOM 539 C C . ALA A 1 68 ? 2.891 1.231 6.377 1.00 97.31 68 ALA A C 1
ATOM 541 O O . ALA A 1 68 ? 3.391 0.864 5.311 1.00 97.31 68 ALA A O 1
ATOM 542 N N . ARG A 1 69 ? 3.353 2.296 7.046 1.00 97.88 69 ARG A N 1
ATOM 543 C CA . ARG A 1 69 ? 4.508 3.103 6.620 1.00 97.88 69 ARG A CA 1
ATOM 544 C C . ARG A 1 69 ? 5.796 2.289 6.600 1.00 97.88 69 ARG A C 1
ATOM 546 O O . ARG A 1 69 ? 6.585 2.423 5.665 1.00 97.88 69 ARG A O 1
ATOM 553 N N . GLU A 1 70 ? 6.033 1.454 7.610 1.00 96.94 70 GLU A N 1
ATOM 554 C CA . GLU A 1 70 ? 7.206 0.574 7.639 1.00 96.94 70 GLU A CA 1
ATOM 555 C C . GLU A 1 70 ? 7.193 -0.429 6.482 1.00 96.94 70 GLU A C 1
ATOM 557 O O . GLU A 1 70 ? 8.220 -0.613 5.822 1.00 96.94 70 GLU A O 1
ATOM 562 N N . VAL A 1 71 ? 6.035 -1.025 6.184 1.00 96.50 71 VAL A N 1
ATOM 563 C CA . VAL A 1 71 ? 5.860 -1.928 5.037 1.00 96.50 71 VAL A CA 1
ATOM 564 C C . VAL A 1 71 ? 6.146 -1.203 3.721 1.00 96.50 71 VAL A C 1
ATOM 566 O O . VAL A 1 71 ? 6.956 -1.694 2.933 1.00 96.50 71 VAL A O 1
ATOM 569 N N . ALA A 1 72 ? 5.551 -0.025 3.507 1.00 95.50 72 ALA A N 1
ATOM 570 C CA . ALA A 1 72 ? 5.746 0.774 2.297 1.00 95.50 72 ALA A CA 1
ATOM 571 C C . ALA A 1 72 ? 7.228 1.129 2.078 1.00 95.50 72 ALA A C 1
ATOM 573 O O . ALA A 1 72 ? 7.793 0.844 1.020 1.00 95.50 72 ALA A O 1
ATOM 574 N N . LYS A 1 73 ? 7.898 1.653 3.113 1.00 94.88 73 LYS A N 1
ATOM 575 C CA . LYS A 1 73 ? 9.327 2.006 3.056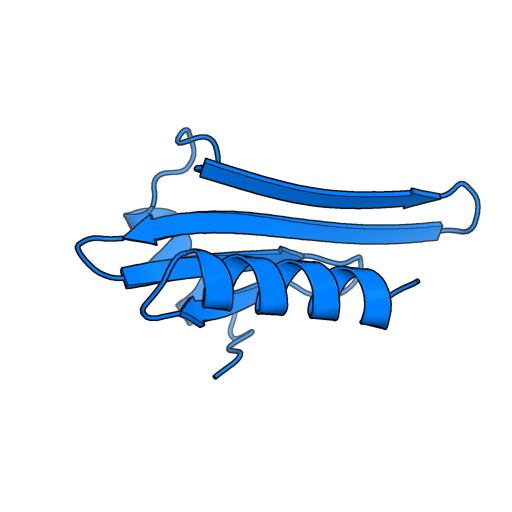 1.00 94.88 73 LYS A CA 1
ATOM 576 C C . LYS A 1 73 ? 10.214 0.797 2.805 1.00 94.88 73 LYS A C 1
ATOM 578 O O . LYS A 1 73 ? 11.170 0.888 2.039 1.00 94.88 73 LYS A O 1
ATOM 583 N N . ARG A 1 74 ? 9.930 -0.330 3.465 1.00 94.31 74 ARG A N 1
ATOM 584 C CA . ARG A 1 74 ? 10.688 -1.572 3.281 1.00 94.31 74 ARG A CA 1
ATOM 585 C C . ARG A 1 74 ? 10.548 -2.092 1.855 1.00 94.31 74 ARG A C 1
ATOM 587 O O . ARG A 1 74 ? 11.547 -2.524 1.293 1.00 94.31 74 ARG A O 1
ATOM 594 N N . PHE A 1 75 ? 9.344 -2.041 1.286 1.00 93.62 75 PHE A N 1
ATOM 595 C CA . PHE A 1 75 ? 9.102 -2.450 -0.093 1.00 93.62 75 PHE A CA 1
ATOM 596 C C . PHE A 1 75 ? 9.902 -1.591 -1.072 1.00 93.62 75 PHE A C 1
ATOM 598 O O . PHE A 1 75 ? 10.725 -2.137 -1.801 1.00 93.62 75 PHE A O 1
ATOM 605 N N . VAL A 1 76 ? 9.753 -0.264 -1.024 1.00 90.81 76 VAL A N 1
ATOM 606 C CA . VAL A 1 76 ? 10.459 0.643 -1.946 1.00 90.81 76 VAL A CA 1
ATOM 607 C C . VAL A 1 76 ? 11.979 0.460 -1.851 1.00 90.81 76 VAL A C 1
ATOM 609 O O . VAL A 1 76 ? 12.639 0.286 -2.869 1.00 90.81 76 VAL A O 1
ATOM 612 N N . LYS A 1 77 ? 12.533 0.372 -0.632 1.00 89.44 77 LYS A N 1
ATOM 613 C CA . LYS A 1 77 ? 13.970 0.111 -0.408 1.00 89.44 77 LYS A CA 1
ATOM 614 C C . LYS A 1 77 ? 14.448 -1.276 -0.834 1.00 89.44 77 LYS A C 1
ATOM 616 O O . LYS A 1 77 ? 15.644 -1.481 -0.967 1.00 89.44 77 LYS A O 1
ATOM 621 N N . SER A 1 78 ? 13.555 -2.260 -0.937 1.00 87.69 78 SER A N 1
ATOM 622 C CA . SER A 1 78 ? 13.934 -3.605 -1.386 1.00 87.69 78 SER A CA 1
ATOM 623 C C . SER A 1 78 ? 14.078 -3.706 -2.900 1.00 87.69 78 SER A C 1
ATOM 625 O O . SER A 1 78 ? 14.681 -4.666 -3.375 1.00 87.69 78 SER A O 1
ATOM 627 N N . ILE A 1 79 ? 13.516 -2.743 -3.635 1.00 84.81 79 ILE A N 1
ATOM 628 C CA . ILE A 1 79 ? 13.580 -2.698 -5.092 1.00 84.81 79 ILE A CA 1
ATOM 629 C C . ILE A 1 79 ? 14.793 -1.873 -5.570 1.00 84.81 79 ILE A C 1
ATOM 631 O O . ILE A 1 79 ? 15.363 -2.261 -6.585 1.00 84.81 79 ILE A O 1
ATOM 635 N N . CYS A 1 80 ? 15.226 -0.821 -4.844 1.00 69.06 80 CYS A N 1
ATOM 636 C CA . CYS A 1 80 ? 16.215 0.173 -5.331 1.00 69.06 80 CYS A CA 1
ATOM 637 C C . CYS A 1 80 ? 17.514 0.368 -4.510 1.00 69.06 80 CYS A C 1
ATOM 639 O O . CYS A 1 80 ? 17.410 0.549 -3.279 1.00 69.06 80 CYS A O 1
#